Protein AF-A0AAU1X530-F1 (afdb_monomer_lite)

Structure (mmCIF, N/CA/C/O backbone):
data_AF-A0AAU1X530-F1
#
_entry.id   AF-A0AAU1X530-F1
#
loop_
_atom_site.group_PDB
_atom_site.id
_atom_site.type_symbol
_atom_site.label_atom_id
_atom_site.label_alt_id
_atom_site.label_comp_id
_atom_site.label_asym_id
_atom_site.label_entity_id
_atom_site.label_seq_id
_atom_site.pdbx_PDB_ins_code
_atom_site.Cartn_x
_atom_site.Cartn_y
_atom_site.Cartn_z
_atom_site.occupancy
_atom_site.B_iso_or_equiv
_atom_site.auth_seq_id
_atom_site.auth_comp_id
_atom_site.auth_asym_id
_atom_site.auth_atom_id
_atom_site.pdbx_PDB_model_num
ATOM 1 N N . MET A 1 1 ? -1.462 -17.510 -8.864 1.00 48.06 1 MET A N 1
ATOM 2 C CA . MET A 1 1 ? -2.124 -16.360 -8.213 1.00 48.06 1 MET A CA 1
ATOM 3 C C . MET A 1 1 ? -1.313 -15.122 -8.523 1.00 48.06 1 MET A C 1
ATOM 5 O O . MET A 1 1 ? -0.158 -15.062 -8.120 1.00 48.06 1 MET A O 1
ATOM 9 N N . LEU A 1 2 ? -1.883 -14.207 -9.301 1.00 54.22 2 LEU A N 1
ATOM 10 C CA . LEU A 1 2 ? -1.252 -12.937 -9.642 1.00 54.22 2 LEU A CA 1
ATOM 11 C C . LEU A 1 2 ? -1.531 -11.966 -8.492 1.00 54.22 2 LEU A C 1
ATOM 13 O O . LEU A 1 2 ? -2.677 -11.820 -8.077 1.00 54.22 2 LEU A O 1
ATOM 17 N N . VAL A 1 3 ? -0.485 -11.362 -7.933 1.00 60.59 3 VAL A N 1
ATOM 18 C CA . VAL A 1 3 ? -0.668 -10.107 -7.203 1.00 60.59 3 VAL A CA 1
ATOM 19 C C . VAL A 1 3 ? -0.982 -9.076 -8.277 1.00 60.59 3 VAL A C 1
ATOM 21 O O . VAL A 1 3 ? -0.222 -8.954 -9.237 1.00 60.59 3 VAL A O 1
ATOM 24 N N . GLU A 1 4 ? -2.126 -8.412 -8.164 1.00 77.50 4 GLU A N 1
ATOM 25 C CA . GLU A 1 4 ? -2.410 -7.240 -8.986 1.00 77.50 4 GLU A CA 1
ATOM 26 C C . GLU A 1 4 ? -1.460 -6.136 -8.528 1.00 77.50 4 GLU A C 1
ATOM 28 O O . GLU A 1 4 ? -1.433 -5.788 -7.348 1.00 77.50 4 GLU A O 1
ATOM 33 N N . TRP A 1 5 ? -0.611 -5.671 -9.441 1.00 87.38 5 TRP A N 1
ATOM 34 C CA . TRP A 1 5 ? 0.322 -4.590 -9.166 1.00 87.38 5 TRP A CA 1
ATOM 35 C C . TRP A 1 5 ? -0.287 -3.269 -9.612 1.00 87.38 5 TRP A C 1
ATOM 37 O O . TRP A 1 5 ? -0.708 -3.135 -10.760 1.00 87.38 5 TRP A O 1
ATOM 47 N N . ASP A 1 6 ? -0.300 -2.298 -8.708 1.00 89.69 6 ASP A N 1
ATOM 48 C CA . ASP A 1 6 ? -0.922 -0.994 -8.929 1.00 89.69 6 ASP A CA 1
ATOM 49 C C . ASP A 1 6 ? 0.071 0.016 -9.517 1.00 89.69 6 ASP A C 1
ATOM 51 O O . ASP A 1 6 ? -0.306 0.941 -10.239 1.00 89.69 6 ASP A O 1
ATOM 55 N N . TRP A 1 7 ? 1.359 -0.148 -9.206 1.00 96.00 7 TRP A N 1
ATOM 56 C CA . TRP A 1 7 ? 2.400 0.826 -9.516 1.00 96.00 7 TRP A CA 1
ATOM 57 C C . TRP A 1 7 ? 3.535 0.195 -10.310 1.00 96.00 7 TRP A C 1
ATOM 59 O O . TRP A 1 7 ? 3.998 -0.905 -10.017 1.00 96.00 7 TRP A O 1
ATOM 69 N N . TRP A 1 8 ? 4.036 0.916 -11.306 1.00 96.25 8 TRP A N 1
ATOM 70 C CA . TRP A 1 8 ? 5.151 0.475 -12.136 1.00 96.25 8 TRP A CA 1
ATOM 71 C C . TRP A 1 8 ? 5.967 1.676 -12.611 1.00 96.25 8 TRP A C 1
ATOM 73 O O . TRP A 1 8 ? 5.514 2.820 -12.583 1.00 96.25 8 TRP A O 1
ATOM 83 N N . THR A 1 9 ? 7.196 1.417 -13.052 1.00 95.38 9 THR A N 1
ATOM 84 C CA . THR A 1 9 ? 8.036 2.416 -13.726 1.00 95.38 9 THR A CA 1
ATOM 85 C C . THR A 1 9 ? 8.649 1.800 -14.973 1.00 95.38 9 THR A C 1
ATOM 87 O O . THR A 1 9 ? 8.888 0.594 -15.015 1.00 95.38 9 THR A O 1
ATOM 90 N N . VAL A 1 10 ? 8.963 2.621 -15.978 1.00 95.12 10 VAL A N 1
ATOM 91 C CA . VAL A 1 10 ? 9.633 2.149 -17.204 1.00 95.12 10 VAL A CA 1
ATOM 92 C C . VAL A 1 10 ? 11.002 1.527 -16.901 1.00 95.12 10 VAL A C 1
ATOM 94 O O . VAL A 1 10 ? 11.391 0.553 -17.534 1.00 95.12 10 VAL A O 1
ATOM 97 N N . GLU A 1 11 ? 11.740 2.066 -15.927 1.00 94.19 11 GLU A N 1
ATOM 98 C CA . GLU A 1 11 ? 13.097 1.604 -15.609 1.00 94.19 11 GLU A CA 1
ATOM 99 C C . GLU A 1 11 ? 13.143 0.190 -15.024 1.00 94.19 11 GLU A C 1
ATOM 101 O O . GLU A 1 11 ? 14.082 -0.559 -15.308 1.00 94.19 11 GLU A O 1
ATOM 106 N N . PHE A 1 12 ? 12.165 -0.156 -14.185 1.00 94.00 12 PHE A N 1
ATOM 107 C CA . PHE A 1 12 ? 12.177 -1.414 -13.444 1.00 94.00 12 PHE A CA 1
ATOM 108 C C . PHE A 1 12 ? 11.139 -2.430 -13.926 1.00 94.00 12 PHE A C 1
ATOM 110 O O . PHE A 1 12 ? 11.326 -3.624 -13.687 1.00 94.00 12 PHE A O 1
ATOM 117 N N . GLY A 1 13 ? 10.081 -1.979 -14.606 1.00 93.94 13 GLY A N 1
ATOM 118 C CA . GLY A 1 13 ? 8.985 -2.827 -15.072 1.00 93.94 13 GLY A CA 1
ATOM 119 C C . GLY A 1 13 ? 8.421 -3.719 -13.963 1.00 93.94 13 GLY A C 1
ATOM 120 O O . GLY A 1 13 ? 8.412 -3.347 -12.786 1.00 93.94 13 GLY A O 1
ATOM 121 N N . ASP A 1 14 ? 8.020 -4.931 -14.343 1.00 94.75 14 ASP A N 1
ATOM 122 C CA . ASP A 1 14 ? 7.378 -5.901 -13.448 1.00 94.75 14 ASP A CA 1
ATOM 123 C C . ASP A 1 14 ? 8.278 -6.373 -12.300 1.00 94.75 14 ASP A C 1
ATOM 125 O O . ASP A 1 14 ? 7.787 -6.755 -11.240 1.00 94.75 14 ASP A O 1
ATOM 129 N N . ALA A 1 15 ? 9.605 -6.320 -12.466 1.00 95.12 15 ALA A N 1
ATOM 130 C CA . ALA A 1 15 ? 10.550 -6.799 -11.455 1.00 95.12 15 ALA A CA 1
ATOM 131 C C . ALA A 1 15 ? 10.486 -5.992 -10.148 1.00 95.12 15 ALA A C 1
ATOM 133 O O . ALA A 1 15 ? 10.790 -6.522 -9.077 1.00 95.12 15 ALA A O 1
ATOM 134 N N . HIS A 1 16 ? 10.081 -4.721 -10.234 1.00 96.88 16 HIS A N 1
ATOM 135 C CA . HIS A 1 16 ? 9.807 -3.886 -9.067 1.00 96.88 16 HIS A CA 1
ATOM 136 C C . HIS A 1 16 ? 8.445 -3.199 -9.143 1.00 96.88 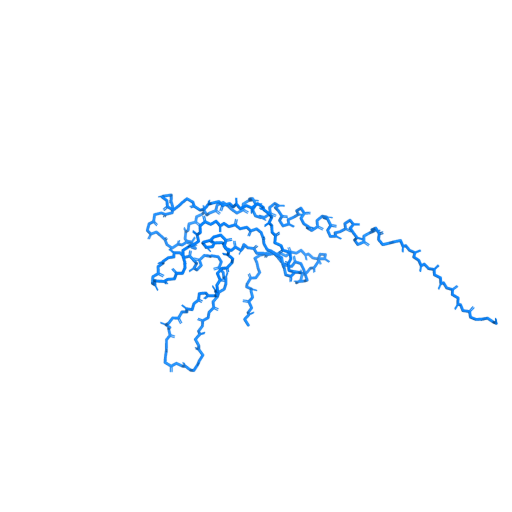16 HIS A C 1
ATOM 138 O O . HIS A 1 16 ? 8.280 -2.097 -8.614 1.00 96.88 16 HIS A O 1
ATOM 144 N N . ALA A 1 17 ? 7.465 -3.848 -9.773 1.00 97.38 17 ALA A N 1
ATOM 145 C CA . ALA A 1 17 ? 6.090 -3.395 -9.664 1.00 97.38 17 ALA A CA 1
ATOM 146 C C . ALA A 1 17 ? 5.669 -3.357 -8.183 1.00 97.38 17 ALA A C 1
ATOM 148 O O . ALA A 1 17 ? 6.091 -4.189 -7.371 1.00 97.38 17 ALA A O 1
ATOM 149 N N . GLY A 1 18 ? 4.924 -2.321 -7.819 1.00 96.94 18 GLY A N 1
ATOM 150 C CA . GLY A 1 18 ? 4.489 -2.019 -6.466 1.00 96.94 18 GLY A CA 1
ATOM 151 C C . GLY A 1 18 ? 2.990 -2.191 -6.309 1.00 96.94 18 GLY A C 1
ATOM 152 O O . GLY A 1 18 ? 2.238 -2.127 -7.279 1.00 96.94 18 GLY A O 1
ATOM 153 N N . ALA A 1 19 ? 2.563 -2.429 -5.080 1.00 96.12 19 ALA A N 1
ATOM 154 C CA . ALA A 1 19 ? 1.158 -2.448 -4.707 1.00 96.12 19 ALA A CA 1
ATOM 155 C C . ALA A 1 19 ? 1.011 -2.075 -3.234 1.00 96.12 19 ALA A C 1
ATOM 157 O O . ALA A 1 19 ? 1.990 -2.002 -2.476 1.00 96.12 19 ALA A O 1
ATOM 158 N N . VAL A 1 20 ? -0.239 -1.917 -2.822 1.00 96.69 20 VAL A N 1
ATOM 159 C CA . VAL A 1 20 ? -0.605 -1.864 -1.410 1.00 96.69 20 VAL A CA 1
ATOM 160 C C . VAL A 1 20 ? -0.730 -3.291 -0.864 1.00 96.69 20 VAL A C 1
ATOM 162 O O . VAL A 1 20 ? -1.497 -4.107 -1.371 1.00 96.69 20 VAL A O 1
ATOM 165 N N . GLY A 1 21 ? 0.019 -3.594 0.194 1.00 95.44 21 GLY A N 1
ATOM 166 C CA . GLY A 1 21 ? -0.152 -4.793 1.010 1.00 95.44 21 GLY A CA 1
ATOM 167 C C . GLY A 1 21 ? -1.021 -4.525 2.235 1.00 95.44 21 GLY A C 1
ATOM 168 O O . GLY A 1 21 ? -1.111 -3.395 2.712 1.00 95.44 21 GLY A O 1
ATOM 169 N N . VAL A 1 22 ? -1.623 -5.590 2.763 1.00 96.38 22 VAL A N 1
ATOM 170 C CA . VAL A 1 22 ? -2.528 -5.553 3.918 1.00 96.38 22 VAL A CA 1
ATOM 171 C C . VAL A 1 22 ? -1.906 -6.263 5.111 1.00 96.38 22 VAL A C 1
ATOM 173 O O . VAL A 1 22 ? -1.252 -7.294 4.949 1.00 96.38 22 VAL A O 1
ATOM 176 N N . LEU A 1 23 ? -2.172 -5.739 6.306 1.00 96.62 23 LEU A N 1
ATOM 177 C CA . LEU A 1 23 ? -1.900 -6.392 7.579 1.00 96.62 23 LEU A CA 1
ATOM 178 C C . LEU A 1 23 ? -3.207 -6.700 8.319 1.00 96.62 23 LEU A C 1
ATOM 180 O O . LEU A 1 23 ? -4.100 -5.857 8.392 1.00 96.62 23 LEU A O 1
ATOM 184 N N . VAL A 1 24 ? -3.308 -7.913 8.860 1.00 95.19 24 VAL A N 1
ATOM 185 C CA . VAL A 1 24 ? -4.402 -8.406 9.710 1.00 95.19 24 VAL A CA 1
ATOM 186 C C . VAL A 1 24 ? -3.771 -9.163 10.876 1.00 95.19 24 VAL A C 1
ATOM 188 O O . VAL A 1 24 ? -2.957 -10.059 10.644 1.00 95.19 24 VAL A O 1
ATOM 191 N N . GLY A 1 25 ? -4.099 -8.813 12.121 1.00 90.00 25 GLY A N 1
ATOM 192 C CA . GLY A 1 25 ? -3.448 -9.377 13.304 1.00 90.00 25 GLY A CA 1
ATOM 193 C C . GLY A 1 25 ? -1.925 -9.190 13.306 1.00 90.00 25 GLY A C 1
ATOM 194 O O . GLY A 1 25 ? -1.202 -10.075 13.761 1.00 90.00 25 GLY A O 1
ATOM 195 N N . GLY A 1 26 ? -1.432 -8.089 12.726 1.00 85.00 26 GLY A N 1
ATOM 196 C CA . GLY A 1 26 ? 0.001 -7.794 12.584 1.00 85.00 26 GLY A CA 1
ATOM 197 C C . GLY A 1 26 ? 0.759 -8.581 11.499 1.00 85.00 26 GLY A C 1
ATOM 198 O O . GLY A 1 26 ? 1.985 -8.506 11.443 1.00 85.00 26 GLY A O 1
ATOM 199 N N . GLY A 1 27 ? 0.078 -9.341 10.631 1.00 90.31 27 GLY A N 1
ATOM 200 C CA . GLY A 1 27 ? 0.715 -10.123 9.560 1.00 90.31 27 GLY A CA 1
ATOM 201 C C . GLY A 1 27 ? 0.010 -10.018 8.206 1.00 90.31 27 GLY A C 1
ATOM 202 O O . GLY A 1 27 ? -1.129 -9.570 8.125 1.00 90.31 27 GLY A O 1
ATOM 203 N N . GLU A 1 28 ? 0.674 -10.445 7.124 1.00 91.12 28 GLU A N 1
ATOM 204 C CA . GLU A 1 28 ? 0.023 -10.515 5.805 1.00 91.12 28 GLU A CA 1
ATOM 205 C C . GLU A 1 28 ? -1.019 -11.643 5.788 1.00 91.12 28 GLU A C 1
ATOM 207 O O . GLU A 1 28 ? -0.665 -12.796 6.061 1.00 91.12 28 GLU A O 1
ATOM 212 N N . PRO A 1 29 ? -2.286 -11.357 5.447 1.00 91.19 29 PRO A N 1
ATOM 213 C CA . PRO A 1 29 ? -3.306 -12.387 5.358 1.00 91.19 29 PRO A CA 1
ATOM 214 C C . PRO A 1 29 ? -3.103 -13.279 4.123 1.00 91.19 29 PRO A C 1
ATOM 216 O O . PRO A 1 29 ? -2.412 -12.939 3.157 1.00 91.19 29 PRO A O 1
ATOM 219 N N . GLY A 1 30 ? -3.762 -14.440 4.135 1.00 87.62 30 GLY A N 1
ATOM 220 C CA . GLY A 1 30 ? -3.997 -15.209 2.913 1.00 87.62 30 GLY A CA 1
ATOM 221 C C . GLY A 1 30 ? -4.901 -14.446 1.929 1.00 87.62 30 GLY A C 1
ATOM 222 O O . GLY A 1 30 ? -5.512 -13.447 2.304 1.00 87.62 30 GLY A O 1
ATOM 223 N N . PRO A 1 31 ? -5.010 -14.906 0.669 1.00 88.81 31 PRO A N 1
ATOM 224 C CA . PRO A 1 31 ? -5.880 -14.260 -0.307 1.00 88.81 31 PRO A CA 1
ATOM 225 C C . PRO A 1 31 ? -7.350 -14.313 0.130 1.00 88.81 31 PRO A C 1
ATOM 227 O O . PRO A 1 31 ? -7.796 -15.256 0.787 1.00 88.81 31 PRO A O 1
ATOM 230 N N . VAL A 1 32 ? -8.112 -13.312 -0.296 1.00 90.88 32 VAL A N 1
ATOM 231 C CA . VAL A 1 32 ? -9.569 -13.290 -0.186 1.00 90.88 32 VAL A CA 1
ATOM 232 C C . VAL A 1 32 ? -10.141 -14.190 -1.270 1.00 90.88 32 VAL A C 1
ATOM 234 O O . VAL A 1 32 ? -9.873 -13.973 -2.450 1.00 90.88 32 VAL A O 1
ATOM 237 N N . TYR A 1 33 ? -10.942 -15.178 -0.876 1.00 87.38 33 TYR A N 1
ATOM 238 C CA . TYR A 1 33 ? -11.669 -16.049 -1.798 1.00 87.38 33 TYR A CA 1
ATOM 239 C C . TYR A 1 33 ? -13.083 -15.516 -2.026 1.00 87.38 33 TYR A C 1
ATOM 241 O O . TYR A 1 33 ? -13.758 -15.072 -1.092 1.00 87.38 33 TYR A O 1
ATOM 249 N N . PHE A 1 34 ? -13.534 -15.563 -3.275 1.00 83.75 34 PHE A N 1
ATOM 250 C CA . PHE A 1 34 ? -14.883 -15.181 -3.662 1.00 83.75 34 PHE A CA 1
ATOM 251 C C . PHE A 1 34 ? -15.693 -16.452 -3.916 1.00 83.75 34 PHE A C 1
ATOM 253 O O . PHE A 1 34 ? -15.453 -17.162 -4.889 1.00 83.75 34 PHE A O 1
ATOM 260 N N . ASP A 1 35 ? -16.654 -16.731 -3.037 1.00 75.25 35 ASP A N 1
ATOM 261 C CA . ASP A 1 35 ? -17.590 -17.849 -3.187 1.00 75.25 35 ASP A CA 1
ATOM 262 C C . ASP A 1 35 ? -18.667 -17.493 -4.224 1.00 75.25 35 ASP A C 1
ATOM 264 O O . ASP A 1 35 ? -19.765 -17.043 -3.896 1.00 75.25 35 ASP A O 1
ATOM 268 N N . VAL A 1 36 ? -18.284 -17.561 -5.501 1.00 69.69 36 VAL A N 1
ATOM 269 C CA . VAL A 1 36 ? -19.118 -17.156 -6.642 1.00 69.69 36 VAL A CA 1
ATOM 270 C C . VAL A 1 36 ? -19.119 -18.272 -7.685 1.00 69.69 36 VAL A C 1
ATOM 272 O O . VAL A 1 36 ? -18.592 -18.121 -8.783 1.00 69.69 36 VAL A O 1
ATOM 275 N N . GLY A 1 37 ? -19.699 -19.423 -7.342 1.00 64.75 37 GLY A N 1
ATOM 276 C CA . GLY A 1 37 ? -20.068 -20.446 -8.326 1.00 64.75 37 GLY A CA 1
ATOM 277 C C . GLY A 1 37 ? -19.779 -21.889 -7.921 1.00 64.75 37 GLY A C 1
ATOM 278 O O . GLY A 1 37 ? -19.148 -22.170 -6.913 1.00 64.75 37 GLY A O 1
ATOM 279 N N . SER A 1 38 ? -20.259 -22.820 -8.749 1.00 68.81 38 SER A N 1
ATOM 280 C CA . SER A 1 38 ? -20.123 -24.277 -8.562 1.00 68.81 38 SER A CA 1
ATOM 281 C C . SER A 1 38 ? -18.984 -24.897 -9.389 1.00 68.81 38 SER A C 1
ATOM 283 O O . SER A 1 38 ? -18.974 -26.105 -9.618 1.00 68.81 38 SER A O 1
ATOM 285 N N . GLY A 1 39 ? -18.069 -24.072 -9.906 1.00 73.12 39 GLY A N 1
ATOM 286 C CA . GLY A 1 39 ? -16.920 -24.521 -10.695 1.00 73.12 39 GLY A CA 1
ATOM 287 C C . GLY A 1 39 ? -15.793 -25.098 -9.827 1.00 73.12 39 GLY A C 1
ATOM 288 O O . GLY A 1 39 ? -15.773 -24.869 -8.619 1.00 73.12 39 GLY A O 1
ATOM 289 N N . PRO A 1 40 ? -14.840 -25.838 -10.424 1.00 75.94 40 PRO A N 1
ATOM 290 C CA . PRO A 1 40 ? -13.719 -26.424 -9.687 1.00 75.94 40 PRO A CA 1
ATOM 291 C C . PRO A 1 40 ? -12.697 -25.383 -9.196 1.00 75.94 40 PRO A C 1
ATOM 293 O O . PRO A 1 40 ? -11.957 -25.663 -8.255 1.00 75.94 40 PRO A O 1
ATOM 296 N N . ASP A 1 41 ? -12.671 -24.192 -9.801 1.00 81.25 41 ASP A N 1
ATOM 297 C CA . ASP A 1 41 ? -11.764 -23.101 -9.447 1.00 81.25 41 ASP A CA 1
ATOM 298 C C . ASP A 1 41 ? -12.505 -22.004 -8.676 1.00 81.25 41 ASP A C 1
ATOM 300 O O . ASP A 1 41 ? -13.457 -21.408 -9.182 1.00 81.25 41 ASP A O 1
ATOM 304 N N . ILE A 1 42 ? -12.040 -21.707 -7.459 1.00 81.81 42 ILE A N 1
ATOM 305 C CA . ILE A 1 42 ? -12.565 -20.615 -6.630 1.00 81.81 42 ILE A CA 1
ATOM 306 C C . ILE A 1 42 ? -11.733 -19.352 -6.905 1.00 81.81 42 ILE A C 1
ATOM 308 O O . ILE A 1 42 ? -10.529 -19.350 -6.617 1.00 81.81 42 ILE A O 1
ATOM 312 N N . PRO A 1 43 ? -12.328 -18.261 -7.429 1.00 86.19 43 PRO A N 1
ATOM 313 C CA . PRO A 1 43 ? -11.611 -17.008 -7.636 1.00 86.19 43 PRO A CA 1
ATOM 314 C C . PRO A 1 43 ? -11.048 -16.453 -6.324 1.00 86.19 43 PRO A C 1
ATOM 316 O O . PRO A 1 43 ? -11.692 -16.515 -5.274 1.00 86.19 43 PRO A O 1
ATOM 319 N N . SER A 1 44 ? -9.851 -15.869 -6.378 1.00 89.06 44 SER A N 1
ATOM 320 C CA . SER A 1 44 ? -9.220 -15.249 -5.211 1.00 89.06 44 SER A CA 1
ATOM 321 C C . SER A 1 44 ? -8.384 -14.029 -5.589 1.00 89.06 44 SER A C 1
ATOM 323 O O . SER A 1 44 ? -7.876 -13.954 -6.707 1.00 89.06 44 SER A O 1
ATOM 325 N N . THR A 1 45 ? -8.229 -13.081 -4.662 1.00 89.06 45 THR A N 1
ATOM 326 C CA . THR A 1 45 ? -7.382 -11.893 -4.847 1.00 89.06 45 THR A CA 1
ATOM 327 C C . THR A 1 45 ? -6.574 -11.564 -3.598 1.00 89.06 45 THR A C 1
ATOM 329 O O . THR A 1 45 ? -6.939 -11.918 -2.478 1.00 89.06 45 THR A O 1
ATOM 332 N N . ARG A 1 46 ? -5.463 -10.855 -3.802 1.00 90.25 46 ARG A N 1
ATOM 333 C CA . ARG A 1 46 ? -4.698 -10.190 -2.739 1.00 90.25 46 ARG A CA 1
ATOM 334 C C . ARG A 1 46 ? -4.847 -8.670 -2.772 1.00 90.25 46 ARG A C 1
ATOM 336 O O . ARG A 1 46 ? -4.196 -8.002 -1.978 1.00 90.25 46 ARG A O 1
ATOM 343 N N . ASN A 1 47 ? -5.690 -8.138 -3.660 1.00 91.69 47 ASN A N 1
ATOM 344 C CA . ASN A 1 47 ? -5.963 -6.710 -3.733 1.00 91.69 47 ASN A CA 1
ATOM 345 C C . ASN A 1 47 ? -6.412 -6.195 -2.359 1.00 91.69 47 ASN A C 1
ATOM 347 O O . ASN A 1 47 ? -7.279 -6.790 -1.707 1.00 91.69 47 ASN A O 1
ATOM 351 N N . TRP A 1 48 ? -5.795 -5.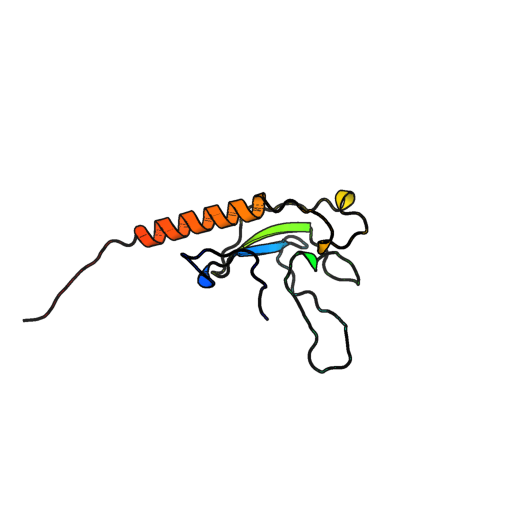109 -1.903 1.00 93.69 48 TRP A N 1
ATOM 352 C CA . TRP A 1 48 ? -5.997 -4.587 -0.557 1.00 93.69 48 TRP A CA 1
ATOM 353 C C . TRP A 1 48 ? -7.467 -4.247 -0.282 1.00 93.69 48 TRP A C 1
ATOM 355 O O . TRP A 1 48 ? -7.980 -4.557 0.792 1.00 93.69 48 TRP A O 1
ATOM 365 N N . SER A 1 49 ? -8.172 -3.728 -1.290 1.00 93.12 49 SER A N 1
ATOM 366 C CA . SER A 1 49 ? -9.575 -3.318 -1.185 1.00 93.12 49 SER A CA 1
ATOM 367 C C . SER A 1 49 ? -10.543 -4.480 -0.923 1.00 93.12 49 SER A C 1
ATOM 369 O O . SER A 1 49 ? -11.655 -4.265 -0.448 1.00 93.12 49 SER A O 1
ATOM 371 N N . ALA A 1 50 ? -10.131 -5.728 -1.170 1.00 93.38 50 ALA A N 1
ATOM 372 C CA . ALA A 1 50 ? -10.943 -6.910 -0.879 1.00 93.38 50 ALA A CA 1
ATOM 373 C C . ALA A 1 50 ? -10.946 -7.301 0.614 1.00 93.38 50 ALA A C 1
ATOM 375 O O . ALA A 1 50 ? -11.761 -8.131 1.025 1.00 93.38 50 ALA A O 1
ATOM 376 N N . HIS A 1 51 ? -10.049 -6.728 1.423 1.00 93.81 51 HIS A N 1
ATOM 377 C CA . HIS A 1 51 ? -9.883 -7.032 2.848 1.00 93.81 51 HIS A CA 1
ATOM 378 C C . HIS A 1 51 ? -10.744 -6.099 3.715 1.00 93.81 51 HIS A C 1
ATOM 380 O O . HIS A 1 51 ? -10.259 -5.430 4.629 1.00 93.81 51 HIS A O 1
ATOM 386 N N . ASP A 1 52 ? -12.038 -6.028 3.396 1.00 92.19 52 ASP A N 1
ATOM 387 C CA . ASP A 1 52 ? -12.993 -5.084 3.985 1.00 92.19 52 ASP A CA 1
ATOM 388 C C . ASP A 1 52 ? -13.813 -5.645 5.160 1.00 92.19 52 ASP A C 1
ATOM 390 O O . ASP A 1 52 ? -14.655 -4.954 5.734 1.00 92.19 52 ASP A O 1
ATOM 394 N N . GLY A 1 53 ? -13.573 -6.902 5.544 1.00 91.19 53 GLY A N 1
ATOM 395 C CA . GLY A 1 53 ? -14.317 -7.583 6.606 1.00 91.19 53 GLY A CA 1
ATOM 396 C C . GLY A 1 53 ? -15.709 -8.085 6.202 1.00 91.19 53 GLY A C 1
ATOM 397 O O . GLY A 1 53 ? -16.339 -8.833 6.957 1.00 91.19 53 GLY A O 1
ATOM 398 N N . ARG A 1 54 ? -16.219 -7.719 5.020 1.00 88.00 54 ARG A N 1
ATOM 399 C CA . ARG A 1 54 ? -17.546 -8.151 4.565 1.00 88.00 54 ARG A CA 1
ATOM 400 C C . ARG A 1 54 ? -17.525 -9.625 4.186 1.00 88.00 54 ARG A C 1
ATOM 402 O O . ARG A 1 54 ? -16.498 -10.173 3.802 1.00 88.00 54 ARG A O 1
ATOM 409 N N . HIS A 1 55 ? -18.670 -10.296 4.294 1.00 87.00 55 HIS A N 1
ATOM 410 C CA . HIS A 1 55 ? -18.801 -11.723 3.957 1.00 87.00 55 HIS A CA 1
ATOM 411 C C . HIS A 1 55 ? -17.779 -12.636 4.671 1.00 87.00 55 HIS A C 1
ATOM 413 O O . HIS A 1 55 ? -17.333 -13.626 4.100 1.00 87.00 55 HIS A O 1
ATOM 419 N N . ARG A 1 56 ? -17.413 -12.310 5.924 1.00 85.62 56 ARG A N 1
ATOM 420 C CA . ARG A 1 56 ? -16.405 -13.030 6.737 1.00 85.62 56 ARG A CA 1
ATOM 421 C C . ARG A 1 56 ? -14.988 -13.019 6.151 1.00 85.62 56 ARG A C 1
ATOM 423 O O . ARG A 1 56 ? -14.167 -13.861 6.510 1.00 85.62 56 ARG A O 1
ATOM 430 N N . ARG A 1 57 ? -14.691 -12.077 5.257 1.00 89.19 57 ARG A N 1
ATOM 431 C CA . ARG A 1 57 ? -13.334 -11.857 4.754 1.00 89.19 57 ARG A CA 1
ATOM 432 C C . ARG A 1 57 ? -12.455 -11.266 5.859 1.00 89.19 57 ARG A C 1
ATOM 434 O O . ARG A 1 57 ? -12.984 -10.649 6.785 1.00 89.19 57 ARG A O 1
ATOM 441 N N . PRO A 1 58 ? -11.125 -11.422 5.776 1.00 91.94 58 PRO A N 1
ATOM 442 C CA . PRO A 1 58 ? -10.219 -10.686 6.645 1.00 91.94 58 PRO A CA 1
ATOM 443 C C . PRO A 1 58 ? -10.473 -9.180 6.533 1.00 91.94 58 PRO A C 1
ATOM 445 O O . PRO A 1 58 ? -10.709 -8.664 5.439 1.00 91.94 58 PRO A O 1
ATOM 448 N N . ARG A 1 59 ? -10.429 -8.483 7.668 1.00 94.00 59 ARG A N 1
ATOM 449 C CA . ARG A 1 59 ? -10.541 -7.026 7.736 1.00 94.00 59 ARG A CA 1
ATOM 450 C C . ARG A 1 59 ? -9.153 -6.445 7.967 1.00 94.00 59 ARG A C 1
ATOM 452 O O . ARG A 1 59 ? -8.526 -6.785 8.964 1.00 94.00 59 ARG A O 1
ATOM 459 N N . ALA A 1 60 ? -8.684 -5.612 7.047 1.00 95.62 60 ALA A N 1
ATOM 460 C CA . ALA A 1 60 ? -7.384 -4.957 7.137 1.00 95.62 60 ALA A CA 1
ATOM 461 C C . ALA A 1 60 ? -7.288 -4.067 8.389 1.00 95.62 60 ALA A C 1
A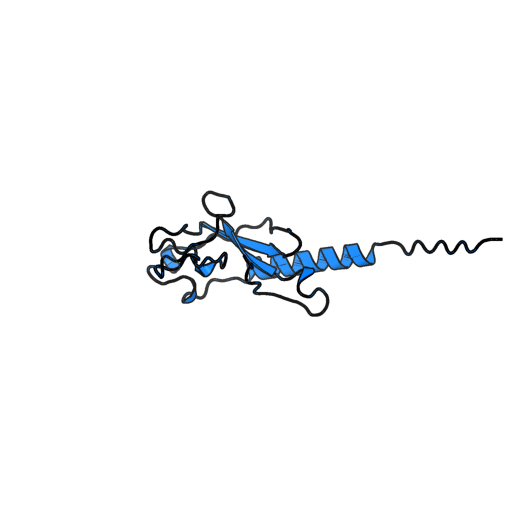TOM 463 O O . ALA A 1 60 ? -8.177 -3.271 8.651 1.00 95.62 60 ALA A O 1
ATOM 464 N N . GLU A 1 61 ? -6.212 -4.166 9.160 1.00 96.31 61 GLU A N 1
ATOM 465 C CA . GLU A 1 61 ? -5.927 -3.258 10.283 1.00 96.31 61 GLU A CA 1
ATOM 466 C C . GLU A 1 61 ? -5.053 -2.090 9.824 1.00 96.31 61 GLU A C 1
ATOM 468 O O . GLU A 1 61 ? -5.280 -0.940 10.197 1.00 96.31 61 GLU A O 1
ATOM 473 N N . ALA A 1 62 ? -4.082 -2.389 8.963 1.00 97.00 62 ALA A N 1
ATOM 474 C CA . ALA A 1 62 ? -3.173 -1.416 8.387 1.00 97.00 62 ALA A CA 1
ATOM 475 C C . ALA A 1 62 ? -2.772 -1.805 6.961 1.00 97.00 62 ALA A C 1
ATOM 477 O O . ALA A 1 62 ? -2.893 -2.959 6.536 1.00 97.00 62 ALA A O 1
ATOM 478 N N . LEU A 1 63 ? -2.273 -0.812 6.236 1.00 96.88 63 LEU A N 1
ATOM 479 C CA . LEU A 1 63 ? -1.708 -0.933 4.902 1.00 96.88 63 LEU A CA 1
ATOM 480 C C . LEU A 1 63 ? -0.196 -0.733 4.948 1.00 96.88 63 LEU A C 1
ATOM 482 O O . LEU A 1 63 ? 0.330 -0.082 5.848 1.00 96.88 63 LEU A O 1
ATOM 486 N N . ARG A 1 64 ? 0.511 -1.255 3.950 1.00 97.31 64 ARG A N 1
ATOM 487 C CA . ARG A 1 64 ? 1.938 -0.984 3.738 1.00 97.31 64 ARG A CA 1
ATOM 488 C C . ARG A 1 64 ? 2.312 -1.087 2.271 1.00 97.31 64 ARG A C 1
ATOM 490 O O . ARG A 1 64 ? 1.601 -1.708 1.486 1.00 97.31 64 ARG A O 1
ATOM 497 N N . ALA A 1 65 ? 3.469 -0.554 1.908 1.00 97.69 65 ALA A N 1
ATOM 498 C CA . ALA A 1 65 ? 4.025 -0.765 0.579 1.00 97.69 65 ALA A CA 1
ATOM 499 C C . ALA A 1 65 ? 4.525 -2.208 0.405 1.00 97.69 65 ALA A C 1
ATOM 501 O O . ALA A 1 65 ? 5.190 -2.758 1.289 1.00 97.69 65 ALA A O 1
ATOM 502 N N . VAL A 1 66 ? 4.277 -2.812 -0.755 1.00 97.00 66 VAL A N 1
ATOM 503 C CA . VAL A 1 66 ? 4.900 -4.081 -1.154 1.00 97.00 66 VAL A CA 1
ATOM 504 C C . VAL A 1 66 ? 5.470 -3.975 -2.560 1.00 97.00 66 VAL A C 1
ATOM 506 O O . VAL A 1 66 ? 5.000 -3.192 -3.379 1.00 97.00 66 VAL A O 1
ATOM 509 N N . CYS A 1 67 ? 6.510 -4.756 -2.836 1.00 97.38 67 CYS A N 1
ATOM 510 C CA . CYS A 1 67 ? 7.182 -4.773 -4.131 1.00 97.38 67 CYS A CA 1
ATOM 511 C C . CYS A 1 67 ? 7.319 -6.210 -4.644 1.00 97.38 67 CYS A C 1
ATOM 513 O O . CYS A 1 67 ? 7.557 -7.138 -3.860 1.00 97.38 67 CYS A O 1
ATOM 515 N N . ALA A 1 68 ? 7.222 -6.384 -5.961 1.00 96.19 68 ALA A N 1
ATOM 516 C CA . ALA A 1 68 ? 7.348 -7.664 -6.656 1.00 96.19 68 ALA A CA 1
ATOM 517 C C . ALA A 1 68 ? 8.661 -8.401 -6.355 1.00 96.19 68 ALA A C 1
ATOM 519 O O . ALA A 1 68 ? 8.686 -9.630 -6.315 1.00 96.19 68 ALA A O 1
ATOM 520 N N . CYS A 1 69 ? 9.730 -7.671 -6.030 1.00 95.81 69 CYS A N 1
ATOM 521 C CA . CYS A 1 69 ? 11.016 -8.247 -5.635 1.00 95.81 69 CYS A CA 1
ATOM 522 C C . CYS A 1 69 ? 11.019 -8.899 -4.234 1.00 95.81 69 CYS A C 1
ATOM 524 O O . CYS A 1 69 ? 12.055 -9.384 -3.782 1.00 95.81 69 CYS A O 1
ATOM 526 N N . GLY A 1 70 ? 9.887 -8.885 -3.522 1.00 95.56 70 GLY A N 1
ATOM 527 C CA . GLY A 1 70 ? 9.741 -9.440 -2.175 1.00 95.56 70 GLY A CA 1
ATOM 528 C C . GLY A 1 70 ? 9.939 -8.424 -1.049 1.00 95.56 70 GLY A C 1
ATOM 529 O O . GLY A 1 70 ? 9.704 -8.755 0.111 1.00 95.56 70 GLY A O 1
ATOM 530 N N . TRP A 1 71 ? 10.315 -7.180 -1.359 1.00 97.62 71 TRP A N 1
ATOM 531 C CA . TRP A 1 71 ? 10.431 -6.129 -0.348 1.00 97.62 71 TRP A CA 1
ATOM 532 C C . TRP A 1 71 ? 9.067 -5.766 0.258 1.00 97.62 71 TRP A C 1
ATOM 534 O O . TRP A 1 71 ? 8.025 -5.847 -0.405 1.00 97.62 71 TRP A O 1
ATOM 544 N N . ARG A 1 72 ? 9.099 -5.385 1.538 1.00 97.25 72 ARG A N 1
ATOM 545 C CA . ARG A 1 72 ? 7.959 -4.963 2.353 1.00 97.25 72 ARG A CA 1
ATOM 546 C C . ARG A 1 72 ? 8.320 -3.668 3.072 1.00 97.25 72 ARG A C 1
ATOM 548 O O . ARG A 1 72 ? 9.369 -3.613 3.715 1.00 97.25 72 ARG A O 1
ATOM 555 N N . GLY A 1 73 ? 7.461 -2.661 2.948 1.00 96.88 73 GLY A N 1
ATOM 556 C CA . GLY A 1 73 ? 7.562 -1.410 3.689 1.00 96.88 73 GLY A CA 1
ATOM 557 C C . GLY A 1 73 ? 7.536 -1.668 5.190 1.00 96.88 73 GLY A C 1
ATOM 558 O O . GLY A 1 73 ? 6.833 -2.564 5.660 1.00 96.88 73 GLY A O 1
ATOM 559 N N . ALA A 1 74 ? 8.351 -0.911 5.923 1.00 96.25 74 ALA A N 1
ATOM 560 C CA . ALA A 1 74 ? 8.409 -0.994 7.378 1.00 96.25 74 ALA A CA 1
ATOM 561 C C . ALA A 1 74 ? 7.327 -0.135 8.044 1.00 96.25 74 ALA A C 1
ATOM 563 O O . ALA A 1 74 ? 6.919 -0.450 9.156 1.00 96.25 74 ALA A O 1
ATOM 564 N N . ALA A 1 75 ? 6.885 0.941 7.383 1.00 97.62 75 ALA A N 1
ATOM 565 C CA . ALA A 1 75 ? 5.790 1.752 7.879 1.00 97.62 75 ALA A CA 1
ATOM 566 C C . ALA A 1 75 ? 4.456 1.027 7.672 1.00 97.62 75 ALA A C 1
ATOM 568 O O . ALA A 1 75 ? 4.200 0.426 6.624 1.00 97.62 75 ALA A O 1
ATOM 569 N N . GLU A 1 76 ? 3.612 1.120 8.690 1.00 97.44 76 GLU A N 1
ATOM 570 C CA . GLU A 1 76 ? 2.237 0.647 8.674 1.00 97.44 76 GLU A CA 1
ATOM 571 C C . GLU A 1 76 ? 1.319 1.867 8.721 1.00 97.44 76 GLU A C 1
ATOM 573 O O . GLU A 1 76 ? 1.540 2.791 9.505 1.00 97.44 76 GLU A O 1
ATOM 578 N N . TYR A 1 77 ? 0.298 1.870 7.872 1.00 97.38 77 TYR A N 1
ATOM 579 C CA . TYR A 1 77 ? -0.670 2.951 7.737 1.00 97.38 77 TYR A CA 1
ATOM 580 C C . TYR A 1 77 ? -2.033 2.428 8.198 1.00 97.38 77 TYR A C 1
ATOM 582 O O . TYR A 1 77 ? -2.688 1.715 7.432 1.00 97.38 77 TYR A O 1
ATOM 590 N N . PRO A 1 78 ? -2.442 2.695 9.454 1.00 96.50 78 PRO A N 1
ATOM 591 C CA . PRO A 1 78 ? -3.695 2.183 9.996 1.00 96.50 78 PRO A CA 1
ATOM 592 C C . PRO A 1 78 ? -4.900 2.633 9.170 1.00 96.50 78 PRO A C 1
ATOM 594 O O . PRO A 1 78 ? -4.990 3.798 8.781 1.00 96.50 78 PRO A O 1
ATOM 597 N N . LEU A 1 79 ? -5.842 1.721 8.934 1.00 94.56 79 LEU A N 1
ATOM 598 C CA . LEU A 1 79 ? -7.110 2.061 8.293 1.00 94.56 79 LEU A CA 1
ATOM 599 C C . LEU A 1 79 ? -8.104 2.588 9.325 1.00 94.56 79 LEU A C 1
ATOM 601 O O . LEU A 1 79 ? -8.480 1.881 10.264 1.00 94.56 79 LEU A O 1
ATOM 605 N N . ASP A 1 80 ? -8.581 3.814 9.116 1.00 93.44 80 ASP A N 1
ATOM 606 C CA . ASP A 1 80 ? -9.667 4.372 9.915 1.00 93.44 80 ASP A CA 1
ATOM 607 C C . ASP A 1 80 ? -11.019 3.811 9.459 1.00 93.44 80 ASP A C 1
ATOM 609 O O . ASP A 1 80 ? -11.714 4.340 8.588 1.00 93.44 80 ASP A O 1
ATOM 613 N N . TRP A 1 81 ? -11.413 2.715 10.095 1.00 93.31 81 TRP A N 1
ATOM 614 C CA . TRP A 1 81 ? -12.693 2.071 9.845 1.00 93.31 81 TRP A CA 1
ATOM 615 C C . TRP A 1 81 ? -13.913 2.903 10.234 1.00 93.31 81 TRP A C 1
ATOM 617 O O . TRP A 1 81 ? -14.993 2.649 9.697 1.00 93.31 81 TRP A O 1
ATOM 627 N N . ALA A 1 82 ? -13.768 3.878 11.135 1.00 92.94 82 ALA A N 1
ATOM 628 C CA . ALA A 1 82 ? -14.863 4.780 11.467 1.00 92.94 82 ALA A CA 1
ATOM 629 C C . ALA A 1 82 ? -15.132 5.749 10.303 1.00 92.94 82 ALA A C 1
ATOM 631 O O . ALA A 1 82 ? -16.292 6.009 9.988 1.00 92.94 82 ALA A O 1
ATOM 632 N N . ALA A 1 83 ? -14.082 6.211 9.616 1.00 91.12 83 ALA A N 1
ATOM 633 C CA . ALA A 1 83 ? -14.198 7.045 8.417 1.00 91.12 83 ALA A CA 1
ATOM 634 C C . ALA A 1 83 ? -14.684 6.265 7.177 1.00 91.12 83 ALA A C 1
ATOM 636 O O . ALA A 1 83 ? -15.443 6.791 6.355 1.00 91.12 83 ALA A O 1
ATOM 637 N N . VAL A 1 84 ? -14.279 4.998 7.036 1.00 91.06 84 VAL A N 1
ATOM 638 C CA . VAL A 1 84 ? -14.753 4.111 5.954 1.00 91.06 84 VAL A CA 1
ATOM 639 C C . VAL A 1 84 ? -16.263 3.861 6.077 1.00 91.06 84 VAL A C 1
ATOM 641 O O . VAL A 1 84 ? -16.996 3.978 5.085 1.00 91.06 84 VAL A O 1
ATOM 644 N N . GLY A 1 85 ? -16.729 3.577 7.298 1.00 90.25 85 GLY A N 1
ATOM 645 C CA . GLY A 1 85 ? -18.116 3.220 7.585 1.00 90.25 85 GLY A CA 1
ATOM 646 C C . GLY A 1 85 ? -18.513 1.885 6.951 1.00 90.25 85 GLY A C 1
ATOM 647 O O . GLY A 1 85 ? -17.698 0.973 6.825 1.00 90.25 85 GLY A O 1
ATOM 648 N N . ASP A 1 86 ? -19.768 1.786 6.513 1.00 87.75 86 ASP A N 1
ATOM 649 C CA . ASP A 1 86 ? -20.328 0.575 5.902 1.00 87.75 86 ASP A CA 1
ATOM 650 C C . ASP A 1 86 ? -20.140 0.521 4.382 1.00 87.75 86 ASP A C 1
ATOM 652 O O . ASP A 1 86 ? -20.912 -0.153 3.713 1.00 87.75 86 ASP A O 1
ATOM 656 N N . ARG A 1 87 ? -19.169 1.226 3.793 1.00 89.88 87 ARG A N 1
ATOM 657 C CA . ARG A 1 87 ? -18.896 1.199 2.341 1.00 89.88 87 ARG A CA 1
ATOM 658 C C . ARG A 1 87 ? -17.831 0.150 1.996 1.00 89.88 87 ARG A C 1
ATOM 660 O O . ARG A 1 87 ? -17.000 -0.160 2.848 1.00 89.88 87 ARG A O 1
ATOM 667 N N . PRO A 1 88 ? -17.831 -0.426 0.780 1.00 89.00 88 PRO A N 1
ATOM 668 C CA . PRO A 1 88 ? -16.706 -1.250 0.348 1.00 89.00 88 PRO A CA 1
ATOM 669 C C . PRO A 1 88 ? -15.446 -0.388 0.228 1.00 89.00 88 PRO A C 1
ATOM 671 O O . PRO A 1 88 ? -15.522 0.757 -0.212 1.00 89.00 88 PRO A O 1
ATOM 674 N N . LEU A 1 89 ? -14.278 -0.949 0.554 1.00 90.81 89 LEU A N 1
ATOM 675 C CA . LEU A 1 89 ? -13.020 -0.193 0.511 1.00 90.81 89 LEU A CA 1
ATOM 676 C C . LEU A 1 89 ? -12.690 0.365 -0.881 1.00 90.81 89 LEU A C 1
ATOM 678 O O . LEU A 1 89 ? -12.128 1.448 -0.965 1.00 90.81 89 LEU A O 1
ATOM 682 N N . TYR A 1 90 ? -13.062 -0.324 -1.965 1.00 88.19 90 TYR A N 1
ATOM 683 C CA . TYR A 1 90 ? -12.812 0.157 -3.333 1.00 88.19 90 TYR A CA 1
ATOM 684 C C . TYR A 1 90 ? -13.649 1.391 -3.727 1.00 88.19 90 TYR A C 1
ATOM 686 O O . TYR A 1 90 ? -13.370 2.003 -4.753 1.00 88.19 90 TYR A O 1
ATOM 694 N N . GLU A 1 91 ? -14.674 1.756 -2.947 1.00 90.50 91 GLU A N 1
ATOM 695 C CA . GLU A 1 91 ? -15.469 2.983 -3.140 1.00 90.50 91 GLU A CA 1
ATOM 696 C C . GLU A 1 91 ? -15.000 4.140 -2.246 1.00 90.50 91 GLU A C 1
ATOM 698 O O . GLU A 1 91 ? -15.529 5.251 -2.341 1.00 90.50 91 GLU A O 1
ATOM 703 N N . VAL A 1 92 ? -14.049 3.892 -1.342 1.00 91.06 92 VAL A N 1
ATOM 704 C CA . VAL A 1 92 ? -13.545 4.899 -0.407 1.00 91.06 92 VAL A CA 1
ATOM 705 C C . VAL A 1 92 ? -12.211 5.437 -0.900 1.00 91.06 92 VAL A C 1
ATOM 707 O O . VAL A 1 92 ? -11.318 4.680 -1.271 1.00 91.06 92 VAL A O 1
ATOM 710 N N . ASP A 1 93 ? -12.072 6.760 -0.856 1.00 91.50 93 ASP A N 1
ATOM 711 C CA . ASP A 1 93 ? -10.818 7.449 -1.146 1.00 91.50 93 ASP A CA 1
ATOM 712 C C . ASP A 1 93 ? -9.860 7.297 0.045 1.00 91.50 93 ASP A C 1
ATOM 714 O O . ASP A 1 93 ? -9.806 8.125 0.955 1.00 91.50 93 ASP A O 1
ATOM 718 N N . VAL A 1 94 ? -9.194 6.144 0.103 1.00 93.06 94 VAL A N 1
ATOM 719 C CA . VAL A 1 94 ? -8.167 5.852 1.105 1.00 93.06 94 VAL A CA 1
ATOM 720 C C . VAL A 1 94 ? -6.876 6.549 0.690 1.00 93.06 94 VAL A C 1
ATOM 722 O O . VAL A 1 94 ? -6.408 6.373 -0.432 1.00 93.06 94 VAL A O 1
ATOM 725 N N . ASP A 1 95 ? -6.264 7.299 1.607 1.00 94.19 95 ASP A N 1
ATOM 726 C CA . ASP A 1 95 ? -4.976 7.938 1.343 1.00 94.19 95 ASP A CA 1
ATOM 727 C C . ASP A 1 95 ? -3.856 6.893 1.209 1.00 94.19 95 ASP A C 1
ATOM 729 O O . ASP A 1 95 ? -3.389 6.304 2.187 1.00 94.19 95 ASP A O 1
ATOM 733 N N . LEU A 1 96 ? -3.409 6.675 -0.029 1.00 95.31 96 LEU A N 1
ATOM 734 C CA . LEU A 1 96 ? -2.309 5.770 -0.372 1.00 95.31 96 LEU A CA 1
ATOM 735 C C . LEU A 1 96 ? -0.969 6.499 -0.558 1.00 95.31 96 LEU A C 1
ATOM 737 O O . LEU A 1 96 ? 0.015 5.876 -0.968 1.00 95.31 96 LEU A O 1
ATOM 741 N N . THR A 1 97 ? -0.897 7.799 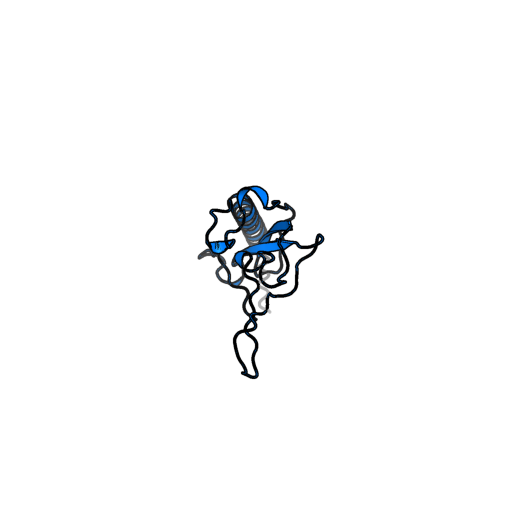-0.245 1.00 97.50 97 THR A N 1
ATOM 742 C CA . THR A 1 97 ? 0.309 8.623 -0.437 1.00 97.50 97 THR A CA 1
ATOM 743 C C . THR A 1 97 ? 1.500 8.065 0.336 1.00 97.50 97 THR A C 1
ATOM 745 O O . THR A 1 97 ? 2.606 8.003 -0.199 1.00 97.50 97 THR A O 1
ATOM 748 N N . GLY A 1 98 ? 1.274 7.612 1.572 1.00 98.06 98 GLY A N 1
ATOM 749 C CA . GLY A 1 98 ? 2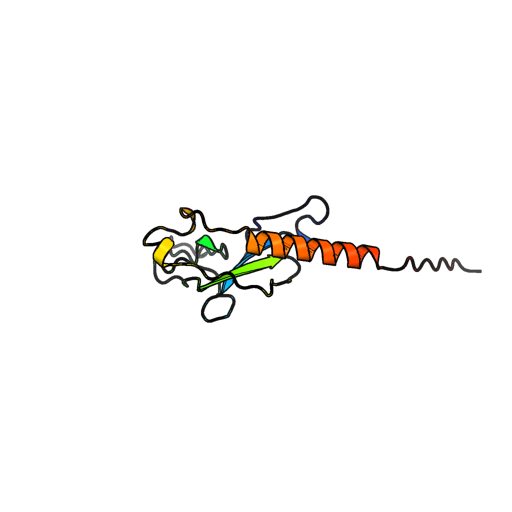.301 7.001 2.414 1.00 98.06 98 GLY A CA 1
ATOM 750 C C . GLY A 1 98 ? 2.918 5.739 1.792 1.00 98.06 98 GLY A C 1
ATOM 751 O O . GLY A 1 98 ? 4.099 5.763 1.439 1.00 98.06 98 GLY A O 1
ATOM 752 N N . PRO A 1 99 ? 2.138 4.661 1.579 1.00 98.00 99 PRO A N 1
ATOM 753 C CA . PRO A 1 99 ? 2.613 3.452 0.903 1.00 98.00 99 PRO A CA 1
ATOM 754 C C .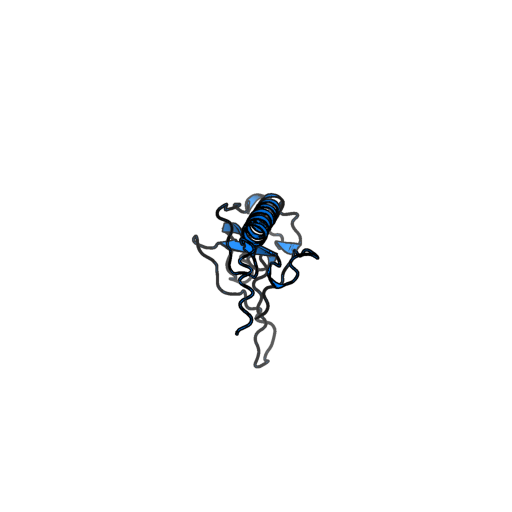 PRO A 1 99 ? 3.288 3.717 -0.454 1.00 98.00 99 PRO A C 1
ATOM 756 O O . PRO A 1 99 ? 4.317 3.115 -0.770 1.00 98.00 99 PRO A O 1
ATOM 759 N N . LEU A 1 100 ? 2.750 4.643 -1.255 1.00 98.12 100 LEU A N 1
ATOM 760 C CA . LEU A 1 100 ? 3.346 5.010 -2.538 1.00 98.12 100 LEU A CA 1
ATOM 761 C C . LEU A 1 100 ? 4.718 5.686 -2.363 1.00 98.12 100 LEU A C 1
ATOM 763 O O . LEU A 1 100 ? 5.660 5.384 -3.101 1.00 98.12 100 LEU A O 1
ATOM 767 N N . ALA A 1 101 ? 4.859 6.589 -1.389 1.00 98.44 101 ALA A N 1
ATOM 768 C CA . ALA A 1 101 ? 6.129 7.240 -1.073 1.00 98.44 101 ALA A CA 1
ATOM 769 C C . ALA A 1 101 ? 7.191 6.224 -0.619 1.00 98.44 101 ALA A C 1
ATOM 771 O O . ALA A 1 101 ? 8.330 6.274 -1.087 1.00 98.44 101 ALA A O 1
ATOM 772 N N . ASP A 1 102 ? 6.800 5.258 0.209 1.00 98.62 102 ASP A N 1
ATOM 773 C CA . ASP A 1 102 ? 7.660 4.167 0.672 1.00 98.62 102 ASP A CA 1
ATOM 774 C C . ASP A 1 102 ? 8.167 3.293 -0.487 1.00 98.62 102 ASP A C 1
ATOM 776 O O . ASP A 1 102 ? 9.359 2.975 -0.567 1.00 98.62 102 ASP A O 1
ATOM 780 N N . TRP A 1 103 ? 7.291 2.938 -1.432 1.00 98.50 103 TRP A N 1
ATOM 781 C CA . TRP A 1 103 ? 7.695 2.203 -2.633 1.00 98.50 103 TRP A CA 1
ATOM 782 C C . TRP A 1 103 ? 8.660 3.017 -3.512 1.00 98.50 103 TRP A C 1
ATOM 784 O O . TRP A 1 103 ? 9.688 2.493 -3.948 1.00 98.50 103 TRP A O 1
ATOM 794 N N . ASN A 1 104 ? 8.412 4.315 -3.708 1.00 98.38 104 ASN A N 1
ATOM 795 C CA . ASN A 1 104 ? 9.325 5.196 -4.449 1.00 98.38 104 ASN A CA 1
ATOM 796 C C . ASN A 1 104 ? 10.705 5.322 -3.773 1.00 98.38 104 ASN A C 1
ATOM 798 O O . ASN A 1 104 ? 11.747 5.293 -4.442 1.00 98.38 104 ASN A O 1
ATOM 802 N N . ALA A 1 105 ? 10.735 5.412 -2.441 1.00 98.31 105 ALA A N 1
ATOM 803 C CA . ALA A 1 105 ? 11.974 5.404 -1.669 1.00 98.31 105 ALA A CA 1
ATOM 804 C C . ALA A 1 105 ? 12.730 4.075 -1.844 1.00 98.31 105 ALA A C 1
ATOM 806 O O . ALA A 1 105 ? 13.943 4.072 -2.072 1.00 98.31 105 ALA A O 1
ATOM 807 N N . HIS A 1 106 ? 12.019 2.944 -1.835 1.00 98.19 106 HIS A N 1
ATOM 808 C CA . HIS A 1 106 ? 12.602 1.638 -2.135 1.00 98.19 106 HIS A CA 1
ATOM 809 C C . HIS A 1 106 ? 13.240 1.585 -3.533 1.00 98.19 106 HIS A C 1
ATOM 811 O O . HIS A 1 106 ? 14.388 1.148 -3.655 1.00 98.19 106 HIS A O 1
ATOM 817 N N . LEU A 1 107 ? 12.555 2.064 -4.579 1.00 97.81 107 LEU A N 1
ATOM 818 C CA . LEU A 1 107 ? 13.111 2.100 -5.939 1.00 97.81 107 LEU A CA 1
ATOM 819 C C . LEU A 1 107 ? 14.393 2.933 -6.024 1.00 97.81 107 LEU A C 1
ATOM 821 O O . LEU A 1 107 ? 15.337 2.546 -6.715 1.00 97.81 107 LEU A O 1
ATOM 825 N N . SER A 1 108 ? 14.459 4.039 -5.281 1.00 97.00 108 SER A N 1
ATOM 826 C CA . SER A 1 108 ? 15.654 4.888 -5.210 1.00 97.00 108 SER A CA 1
ATOM 827 C C . SER A 1 108 ? 16.845 4.124 -4.616 1.00 97.00 108 SER A C 1
ATOM 829 O O . SER A 1 108 ? 17.939 4.129 -5.179 1.00 97.00 108 SER A O 1
ATOM 831 N N . LEU A 1 109 ? 16.620 3.349 -3.550 1.00 96.25 109 LEU A N 1
ATOM 832 C CA . LEU A 1 109 ? 17.654 2.494 -2.954 1.00 96.25 109 LEU A CA 1
ATOM 833 C C . LEU A 1 109 ? 18.099 1.356 -3.884 1.00 96.25 109 LEU A C 1
ATOM 835 O O . LEU A 1 109 ? 19.279 0.998 -3.911 1.00 96.25 109 LEU A O 1
ATOM 839 N N . VAL A 1 110 ? 17.170 0.756 -4.633 1.00 95.56 110 VAL A N 1
ATOM 840 C CA . VAL A 1 110 ? 17.487 -0.275 -5.636 1.00 95.56 110 VAL A CA 1
ATOM 841 C C . VAL A 1 110 ? 18.355 0.314 -6.745 1.00 95.56 110 VAL A C 1
ATOM 843 O O . VAL A 1 110 ? 19.372 -0.282 -7.113 1.00 95.56 110 VAL A O 1
ATOM 846 N N . ARG A 1 111 ? 17.990 1.501 -7.239 1.00 94.06 111 ARG A N 1
ATOM 847 C CA . ARG A 1 111 ? 18.741 2.243 -8.253 1.00 94.06 111 ARG A CA 1
ATOM 848 C C . ARG A 1 111 ? 20.176 2.513 -7.801 1.00 94.06 111 ARG A C 1
ATOM 850 O O . ARG A 1 111 ? 21.121 2.145 -8.501 1.00 94.06 111 ARG A O 1
ATOM 857 N N . ASP A 1 112 ? 20.349 3.055 -6.600 1.00 92.25 112 ASP A N 1
ATOM 858 C CA . ASP A 1 112 ? 21.668 3.356 -6.039 1.00 92.25 112 ASP A CA 1
ATOM 859 C C . ASP A 1 112 ? 22.535 2.101 -5.899 1.00 92.25 112 ASP A C 1
ATOM 861 O O . ASP A 1 112 ? 23.715 2.105 -6.260 1.00 92.25 112 ASP A O 1
ATOM 865 N N . LYS A 1 113 ? 21.954 0.985 -5.436 1.00 87.50 113 LYS A N 1
ATOM 866 C CA . LYS A 1 113 ? 22.660 -0.303 -5.350 1.00 87.50 113 LYS A CA 1
ATOM 867 C C . LYS A 1 113 ? 23.091 -0.819 -6.721 1.00 87.50 113 LYS A C 1
ATOM 869 O O . LYS A 1 113 ? 24.209 -1.319 -6.845 1.00 87.50 113 LYS A O 1
ATOM 874 N N . ARG A 1 114 ? 22.242 -0.680 -7.746 1.00 78.62 114 ARG A N 1
ATOM 875 C CA . ARG A 1 114 ? 22.564 -1.072 -9.127 1.00 78.62 114 ARG A CA 1
ATOM 876 C C . ARG A 1 114 ? 23.755 -0.277 -9.666 1.00 78.62 114 ARG A C 1
ATOM 878 O O . ARG A 1 114 ? 24.649 -0.870 -10.267 1.00 78.62 114 ARG A O 1
ATOM 885 N N . TYR A 1 115 ? 23.809 1.030 -9.409 1.00 73.12 115 TYR A N 1
ATOM 886 C CA . TYR A 1 115 ? 24.931 1.876 -9.832 1.00 73.12 115 TYR A CA 1
ATOM 887 C C . TYR A 1 115 ? 26.197 1.689 -8.990 1.00 73.12 115 TYR A C 1
ATOM 889 O O . TYR A 1 115 ? 27.301 1.894 -9.490 1.00 73.12 115 TYR A O 1
ATOM 897 N N . ARG A 1 116 ? 26.064 1.244 -7.733 1.00 60.94 116 ARG A N 1
ATOM 898 C CA . ARG A 1 116 ? 27.197 0.954 -6.843 1.00 60.94 116 ARG A CA 1
ATOM 899 C C . ARG A 1 116 ? 27.895 -0.378 -7.148 1.00 60.94 116 ARG A C 1
ATOM 901 O O . ARG A 1 116 ? 28.886 -0.691 -6.493 1.00 60.94 116 ARG A O 1
ATOM 908 N N . CYS A 1 117 ? 27.450 -1.152 -8.144 1.00 42.62 117 CYS A N 1
ATOM 909 C CA . CYS A 1 117 ? 28.243 -2.266 -8.662 1.00 42.62 117 CYS A CA 1
ATOM 910 C C . CYS A 1 117 ? 29.531 -1.705 -9.301 1.00 42.62 117 CYS A C 1
ATOM 912 O O . CYS A 1 117 ? 29.453 -1.040 -10.338 1.00 42.62 117 CYS A O 1
ATOM 914 N N . PRO A 1 118 ? 30.731 -1.925 -8.723 1.00 50.06 118 PRO A N 1
ATOM 915 C CA . PRO A 1 118 ? 31.952 -1.433 -9.333 1.00 50.06 118 PRO A CA 1
ATOM 916 C C . PRO A 1 118 ? 32.140 -2.164 -10.657 1.00 50.06 118 PRO A C 1
ATOM 918 O O . PRO A 1 118 ? 32.054 -3.392 -10.710 1.00 50.06 118 PRO A O 1
ATOM 921 N N . ARG A 1 119 ? 32.450 -1.414 -11.715 1.00 45.81 119 ARG A N 1
ATOM 922 C CA . ARG A 1 119 ? 32.941 -1.920 -13.002 1.00 45.81 119 ARG A CA 1
ATOM 923 C C . ARG A 1 119 ? 34.178 -2.807 -12.771 1.00 45.81 119 ARG A C 1
ATOM 925 O O . ARG A 1 119 ? 35.306 -2.358 -12.942 1.00 45.81 119 ARG A O 1
ATOM 932 N N . ARG A 1 120 ? 34.013 -4.080 -12.398 1.00 46.59 120 ARG A N 1
ATOM 933 C CA . ARG A 1 120 ? 35.105 -5.061 -12.393 1.00 46.59 120 ARG A CA 1
ATOM 934 C C . ARG A 1 120 ? 35.245 -5.624 -13.800 1.00 46.59 120 ARG A C 1
ATOM 936 O O . ARG A 1 120 ? 34.973 -6.790 -14.053 1.00 46.59 120 ARG A O 1
ATOM 943 N N . TRP A 1 121 ? 35.697 -4.779 -14.724 1.00 45.66 121 TRP A N 1
ATOM 944 C CA . TRP A 1 121 ? 36.311 -5.283 -15.944 1.00 45.66 121 TRP A CA 1
ATOM 945 C C . TRP A 1 121 ? 37.641 -5.923 -15.552 1.00 45.66 121 TRP A C 1
ATOM 947 O O . TRP A 1 121 ? 38.620 -5.232 -15.287 1.00 45.66 121 TRP A O 1
ATOM 957 N N . ARG A 1 122 ? 37.681 -7.253 -15.514 1.00 44.97 122 ARG A N 1
ATOM 958 C CA . ARG A 1 122 ? 38.904 -7.988 -15.833 1.00 44.97 122 ARG A CA 1
ATOM 959 C C . ARG A 1 122 ? 38.661 -8.643 -17.183 1.00 44.97 122 ARG A C 1
ATOM 961 O O . ARG A 1 122 ? 38.149 -9.750 -17.267 1.00 44.97 122 ARG A O 1
ATOM 968 N N . LEU A 1 123 ? 38.990 -7.910 -18.243 1.00 51.34 123 LEU A N 1
ATOM 969 C CA . LEU A 1 123 ? 39.341 -8.541 -19.506 1.00 51.34 123 LEU A CA 1
ATOM 970 C C . LEU A 1 123 ? 40.673 -9.254 -19.255 1.00 51.34 123 LEU A C 1
ATOM 972 O O . LEU A 1 123 ? 41.712 -8.605 -19.182 1.00 51.34 123 LEU A O 1
ATOM 976 N N . SER A 1 124 ? 40.643 -10.569 -19.063 1.00 48.47 124 SER A N 1
ATOM 977 C CA . SER A 1 124 ? 41.807 -11.413 -19.325 1.00 48.47 124 SER A CA 1
ATOM 978 C C . SER A 1 124 ? 41.460 -12.285 -20.521 1.00 48.47 124 SER A C 1
ATOM 980 O O . SER A 1 124 ? 40.889 -13.362 -20.372 1.00 48.47 124 SER A O 1
ATOM 982 N N . TRP A 1 125 ? 41.753 -11.773 -21.713 1.00 46.03 125 TRP A N 1
ATOM 983 C CA . TRP A 1 125 ? 41.989 -12.639 -22.858 1.00 46.03 125 TRP A CA 1
ATOM 984 C C . TRP A 1 125 ? 43.436 -13.114 -22.776 1.00 46.03 125 TRP A C 1
ATOM 986 O O . TRP A 1 125 ? 44.349 -12.326 -22.532 1.00 46.03 125 TRP A O 1
ATOM 996 N N . SER A 1 126 ? 43.583 -14.422 -22.906 1.00 52.91 126 SER A N 1
ATOM 997 C CA . SER A 1 126 ? 44.797 -15.210 -22.761 1.00 52.91 126 SER A CA 1
ATOM 998 C C . SER A 1 126 ? 45.921 -14.786 -23.708 1.00 52.91 126 SER A C 1
ATOM 1000 O O . SER A 1 126 ? 45.664 -14.437 -24.861 1.00 52.91 126 SER A O 1
ATOM 1002 N N . ARG A 1 127 ? 47.164 -14.962 -23.253 1.00 52.59 127 ARG A N 1
ATOM 1003 C CA . ARG A 1 127 ? 48.220 -15.641 -24.015 1.00 52.59 127 ARG A CA 1
ATOM 1004 C C . ARG A 1 127 ? 49.009 -16.531 -23.072 1.00 52.59 127 ARG A C 1
ATOM 1006 O O . ARG A 1 127 ? 49.201 -16.098 -21.916 1.00 52.59 127 ARG A O 1
#

Foldseek 3Di:
DDADFDADDPVQGQLWGKAKFFDAPRDGDDWDWDPDDDDPDTDTYRHHLSCCCPPNHHHGQWIAMDTNNGDTGPDTHGDDCVVCDPHRSVVDPDDCVHRVVSSVVVVVVVVVVVVPPPPPDPPDDDD

pLDDT: mean 86.82, std 15.03, range [42.62, 98.62]

Radius of gyration: 19.25 Å; chains: 1; bounding box: 68×35×37 Å

Sequence (127 aa):
MLVEWDWWTVEFGDAHAGAVGVLVGGGEPGPVYFDVGSGPDIPSTRNWSAHDGRHRRPRAEALRAVCACGWRGAAEYPLDWAAVGDRPLYEVDVDLTGPLADWNAHLSLVRDKRYRCPRRWRLSWSR

Secondary structure (DSSP, 8-state):
-PPPP-B--TTTGGGG-EEEEEEBTTBPPPPEE----SSSS--EE--GGG-BSGGGPPBPSEEEEEETTS-B-S--EE--HHHHTTS-GGGS----HHHHHHHHHHHHHHHHHHHTS----------